Protein AF-H5U2A6-F1 (afdb_monomer)

Nearest PDB structures (foldseek):
  2k9q-assembly1_B  TM=4.078E-01  e=8.106E+00  Bacteroides thetaiotaomicron
  1s7o-assembly1_C  TM=3.298E-01  e=7.598E+00  Streptococcus pyogenes serotype M3

Secondary structure (DSSP, 8-state):
-HHHHH---HHHHHHHHT--HHHHHSPPGGGSTT-TTHHHHHHHHHHHHH-TT--HHHHHHIIIIIS--

Mean predicted aligned error: 6.97 Å

Structure (mmCIF, N/CA/C/O backbone):
data_AF-H5U2A6-F1
#
_entry.id   AF-H5U2A6-F1
#
loop_
_atom_site.group_PDB
_atom_site.id
_atom_site.type_symbol
_atom_site.label_atom_id
_atom_site.label_alt_id
_atom_site.label_comp_id
_atom_site.label_asym_id
_atom_site.label_entity_id
_atom_site.label_seq_id
_atom_site.pdbx_PDB_ins_code
_atom_site.Cartn_x
_atom_site.Cartn_y
_atom_site.Cartn_z
_atom_site.occupancy
_atom_site.B_iso_or_equiv
_atom_site.auth_seq_id
_atom_site.auth_comp_id
_atom_site.auth_asym_id
_atom_site.auth_atom_id
_atom_site.pdbx_PDB_model_num
ATOM 1 N N . MET A 1 1 ? -13.985 0.309 10.861 1.00 81.38 1 MET A N 1
ATOM 2 C CA . MET A 1 1 ? -13.393 -0.798 11.659 1.00 81.38 1 MET A CA 1
ATOM 3 C C . MET A 1 1 ? -14.451 -1.383 12.602 1.00 81.38 1 MET A C 1
ATOM 5 O O . MET A 1 1 ? -15.490 -0.759 12.759 1.00 81.38 1 MET A O 1
ATOM 9 N N . LEU A 1 2 ? -14.246 -2.557 13.227 1.00 90.19 2 LEU A N 1
ATOM 10 C CA . LEU A 1 2 ? -15.229 -3.158 14.167 1.00 90.19 2 LEU A CA 1
ATOM 11 C C . LEU A 1 2 ? -15.618 -2.217 15.323 1.00 90.19 2 LEU A C 1
ATOM 13 O O . LEU A 1 2 ? -16.750 -2.256 15.797 1.00 90.19 2 LEU A O 1
ATOM 17 N N . LYS A 1 3 ? -14.699 -1.339 15.737 1.00 91.19 3 LYS A N 1
ATOM 18 C CA . LYS A 1 3 ? -14.976 -0.264 16.697 1.00 91.19 3 LYS A CA 1
ATOM 19 C C . LYS A 1 3 ? -16.067 0.687 16.198 1.00 91.19 3 LYS A C 1
ATOM 21 O O . LYS A 1 3 ? -17.001 0.955 16.931 1.00 91.19 3 LYS A O 1
ATOM 26 N N . ASP A 1 4 ? -15.981 1.124 14.946 1.00 90.81 4 ASP A N 1
ATOM 27 C CA . ASP A 1 4 ? -16.873 2.154 14.390 1.00 90.81 4 ASP A CA 1
ATOM 28 C C . ASP A 1 4 ? -18.191 1.555 13.880 1.00 90.81 4 ASP A C 1
ATOM 30 O O . ASP A 1 4 ? -19.253 2.136 14.051 1.00 90.81 4 ASP A O 1
ATOM 34 N N . VAL A 1 5 ? -18.135 0.363 13.275 1.00 93.31 5 VAL A N 1
ATOM 35 C CA . VAL A 1 5 ? -19.300 -0.279 12.633 1.00 93.31 5 VAL A CA 1
ATOM 36 C C . VAL A 1 5 ? -20.159 -1.048 13.639 1.00 93.31 5 VAL A C 1
ATOM 38 O O . VAL A 1 5 ? -21.360 -1.206 13.440 1.00 93.31 5 VAL A O 1
ATOM 41 N N . LYS A 1 6 ? -19.547 -1.582 14.704 1.00 93.31 6 LYS A N 1
ATOM 42 C CA . LYS A 1 6 ? -20.219 -2.434 15.702 1.00 93.31 6 LYS A CA 1
ATOM 43 C C . LYS A 1 6 ? -20.154 -1.870 17.122 1.00 93.31 6 LYS A C 1
ATOM 45 O O . LYS A 1 6 ? -20.537 -2.570 18.053 1.00 93.31 6 LYS A O 1
ATOM 50 N N . ASN A 1 7 ? -19.659 -0.642 17.290 1.00 92.94 7 ASN A N 1
ATOM 51 C CA . ASN A 1 7 ? -19.497 0.031 18.582 1.00 92.94 7 ASN A CA 1
ATOM 52 C C . ASN A 1 7 ? -18.758 -0.824 19.637 1.00 92.94 7 ASN A C 1
ATOM 54 O O . ASN A 1 7 ? -19.046 -0.785 20.832 1.00 92.94 7 ASN A O 1
ATOM 58 N N . MET A 1 8 ? -17.822 -1.668 19.184 1.00 95.31 8 MET A N 1
ATOM 59 C 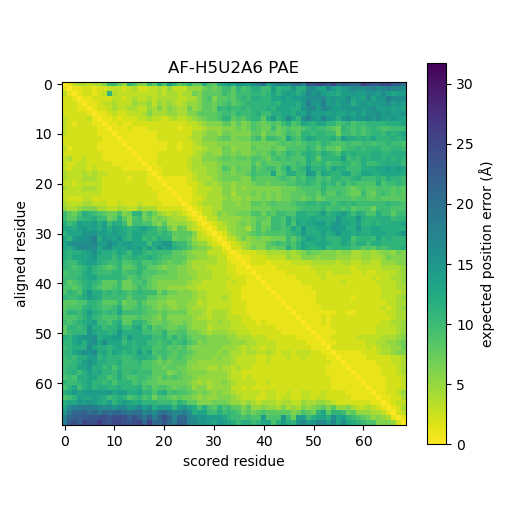CA . MET A 1 8 ? -17.055 -2.553 20.059 1.00 95.31 8 MET A CA 1
ATOM 60 C C . MET A 1 8 ? -15.893 -1.803 20.708 1.00 95.31 8 MET A C 1
ATOM 62 O O . MET A 1 8 ? -15.226 -0.985 20.073 1.00 95.31 8 MET A O 1
ATOM 66 N N . SER A 1 9 ? -15.547 -2.171 21.945 1.00 94.94 9 SER A N 1
ATOM 67 C CA . SER A 1 9 ? -14.283 -1.715 22.528 1.00 94.94 9 SER A CA 1
ATOM 68 C C . SER A 1 9 ? -13.094 -2.229 21.708 1.00 94.94 9 SER A C 1
ATOM 70 O O . SER A 1 9 ? -13.102 -3.351 21.196 1.00 94.94 9 SER A O 1
ATOM 72 N N . GLU A 1 10 ? -12.023 -1.438 21.635 1.00 94.06 10 GLU A N 1
ATOM 73 C CA . GLU A 1 10 ? -10.796 -1.819 20.923 1.00 94.06 10 GLU A CA 1
ATOM 74 C C . GLU A 1 10 ? -10.234 -3.163 21.400 1.00 94.06 10 GLU A C 1
ATOM 76 O O . GLU A 1 10 ? -9.748 -3.958 20.598 1.00 94.06 10 GLU A O 1
ATOM 81 N N . ARG A 1 11 ? -10.341 -3.445 22.705 1.00 94.81 11 ARG A N 1
ATOM 82 C CA . ARG A 1 11 ? -9.893 -4.709 23.296 1.00 94.81 11 ARG A CA 1
ATOM 83 C C . ARG A 1 11 ? -10.657 -5.903 22.726 1.00 94.81 11 ARG A C 1
ATOM 85 O O . ARG A 1 11 ? -10.023 -6.902 22.397 1.00 94.81 11 ARG A O 1
ATOM 92 N N . ILE A 1 12 ? -11.985 -5.808 22.634 1.00 96.06 12 ILE A N 1
ATOM 93 C CA . ILE A 1 12 ? -12.825 -6.878 22.080 1.00 96.06 12 ILE A CA 1
ATOM 94 C C . ILE A 1 12 ? -12.559 -7.014 20.583 1.00 96.06 12 ILE A C 1
ATOM 96 O O . ILE A 1 12 ? -12.276 -8.116 20.125 1.00 96.06 12 ILE A O 1
ATOM 100 N N . ALA A 1 13 ? -12.547 -5.902 19.847 1.00 96.00 13 ALA A N 1
ATOM 101 C CA . ALA A 1 13 ? -12.289 -5.898 18.410 1.00 96.00 13 ALA A CA 1
ATOM 102 C C .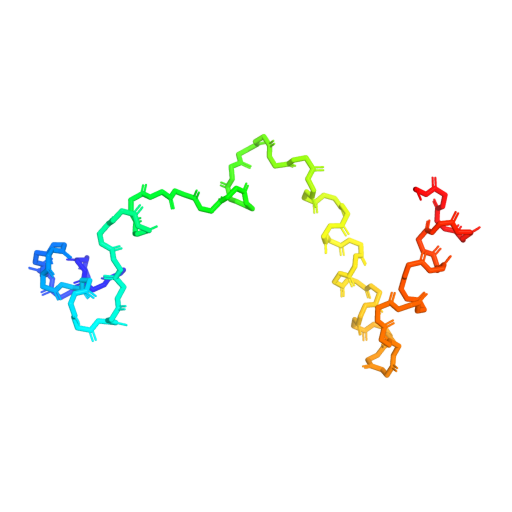 ALA A 1 13 ? -10.945 -6.560 18.050 1.00 96.00 13 ALA A C 1
ATOM 104 O O . ALA A 1 13 ? -10.900 -7.434 17.189 1.00 96.00 13 ALA A O 1
ATOM 105 N N . CYS A 1 14 ? -9.860 -6.206 18.750 1.00 95.25 14 CYS A N 1
ATOM 106 C CA . CYS A 1 14 ? -8.541 -6.804 18.524 1.00 95.25 14 CYS A CA 1
ATOM 107 C C . CYS A 1 14 ? -8.530 -8.309 18.829 1.00 95.25 14 CYS A C 1
ATOM 109 O O . CYS A 1 14 ? -7.962 -9.084 18.066 1.00 95.25 14 CYS A O 1
ATOM 111 N N . ARG A 1 15 ? -9.195 -8.735 19.913 1.00 95.06 15 ARG A N 1
ATOM 112 C CA . ARG A 1 15 ? -9.297 -10.157 20.274 1.00 95.06 15 ARG A CA 1
ATOM 113 C C . ARG A 1 15 ? -10.042 -10.962 19.209 1.00 95.06 15 ARG A C 1
ATOM 115 O O . ARG A 1 15 ? -9.584 -12.041 18.866 1.0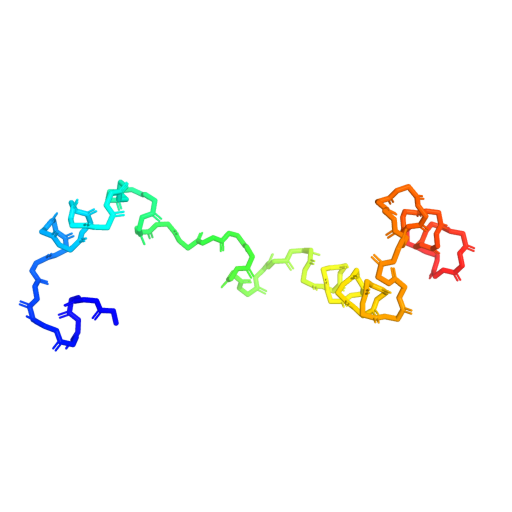0 95.06 15 ARG A O 1
ATOM 122 N N . VAL A 1 16 ? -11.152 -10.434 18.691 1.00 95.62 16 VAL A N 1
ATOM 123 C CA . VAL A 1 16 ? -11.966 -11.095 17.654 1.00 95.62 16 VAL A CA 1
ATOM 124 C C . VAL A 1 16 ? -11.169 -11.317 16.367 1.00 95.62 16 VAL A C 1
ATOM 126 O O . VAL A 1 16 ? -11.294 -12.365 15.749 1.00 95.62 16 VAL A O 1
ATOM 129 N N . VAL A 1 17 ? -10.326 -10.356 15.980 1.00 93.25 17 VAL A N 1
ATOM 130 C CA . VAL A 1 17 ? -9.510 -10.432 14.752 1.00 93.25 17 VAL A CA 1
ATOM 131 C C . VAL A 1 17 ? -8.190 -11.193 14.969 1.00 93.25 17 VAL A C 1
ATOM 133 O O . VAL A 1 17 ? -7.480 -11.482 14.013 1.00 93.25 17 VAL A O 1
ATOM 136 N N . GLY A 1 18 ? -7.831 -11.523 16.215 1.00 94.44 18 GLY A N 1
ATOM 137 C CA . GLY A 1 18 ? -6.537 -12.139 16.536 1.00 94.44 18 GLY A CA 1
ATOM 138 C C . GLY A 1 18 ? -5.347 -11.174 16.430 1.00 94.44 18 GLY A C 1
ATOM 139 O O . GLY A 1 18 ? -4.206 -11.606 16.294 1.00 94.44 18 GLY A O 1
ATOM 140 N N . LEU A 1 19 ? -5.594 -9.863 16.497 1.00 92.50 19 LEU A N 1
ATOM 141 C CA . LEU A 1 19 ? -4.571 -8.820 16.406 1.00 92.50 19 LEU A CA 1
ATOM 142 C C . LEU A 1 19 ? -4.142 -8.349 17.805 1.00 92.50 19 LEU A C 1
ATOM 144 O O . LEU A 1 19 ? -4.963 -8.206 18.714 1.00 92.50 19 LEU A O 1
ATOM 148 N N . SER A 1 20 ? -2.859 -8.032 17.998 1.00 93.19 20 SER A N 1
ATOM 149 C CA . SER A 1 20 ? -2.414 -7.376 19.232 1.00 93.19 20 SER A CA 1
ATOM 150 C C . SER A 1 20 ? -2.838 -5.898 19.253 1.00 93.19 20 SER A C 1
ATOM 152 O O . SER A 1 20 ? -2.783 -5.196 18.243 1.00 93.19 20 SER A O 1
ATOM 154 N N . ARG A 1 21 ? -3.214 -5.370 20.426 1.00 92.44 21 ARG A N 1
ATOM 155 C CA . ARG A 1 21 ? -3.578 -3.941 20.560 1.00 92.44 21 ARG A CA 1
ATOM 156 C C . ARG A 1 21 ? -2.439 -2.998 20.155 1.00 92.44 21 ARG A C 1
ATOM 158 O O . ARG A 1 21 ? -2.699 -1.916 19.640 1.00 92.44 21 ARG A O 1
ATOM 165 N N . SER A 1 22 ? -1.185 -3.392 20.384 1.00 92.62 22 SER A N 1
ATOM 166 C CA . SER A 1 22 ? -0.017 -2.578 20.030 1.00 92.62 22 SER A CA 1
ATOM 167 C C . SER A 1 22 ? 0.234 -2.530 18.522 1.00 92.62 22 SER A C 1
ATOM 169 O O . SER A 1 22 ? 0.722 -1.511 18.041 1.00 92.62 22 SER A O 1
ATOM 171 N N . ALA A 1 23 ? -0.104 -3.593 17.786 1.00 89.56 23 ALA A N 1
ATOM 172 C CA . ALA A 1 23 ? -0.092 -3.589 16.327 1.00 89.56 23 ALA A CA 1
ATOM 173 C C . ALA A 1 23 ? -1.251 -2.755 15.766 1.00 89.56 23 ALA A C 1
ATOM 175 O O . ALA A 1 23 ? -1.035 -1.977 14.852 1.00 89.56 23 ALA A O 1
ATOM 176 N N . TYR A 1 24 ? -2.449 -2.838 16.360 1.00 89.38 24 TYR A N 1
ATOM 177 C CA . TYR A 1 24 ? -3.591 -2.011 15.946 1.00 89.38 24 TYR A CA 1
ATOM 178 C C . TYR A 1 24 ? -3.336 -0.501 16.101 1.00 89.38 24 TYR A C 1
ATOM 180 O O . TYR A 1 24 ? -3.724 0.288 15.248 1.00 89.38 24 TYR A O 1
ATOM 188 N N . ARG A 1 25 ? -2.697 -0.085 17.203 1.00 89.69 25 ARG A N 1
ATOM 189 C CA . ARG A 1 25 ? -2.430 1.337 17.491 1.00 89.69 25 ARG A CA 1
ATOM 190 C C . ARG A 1 25 ? -1.272 1.925 16.696 1.00 89.69 25 ARG A C 1
ATOM 192 O O . ARG A 1 25 ? -1.208 3.141 16.544 1.00 89.69 25 ARG A O 1
ATOM 199 N N . ARG A 1 26 ? -0.328 1.094 16.252 1.00 86.94 26 ARG A N 1
ATOM 200 C CA . ARG A 1 26 ? 0.797 1.553 15.442 1.00 86.94 26 ARG A CA 1
ATOM 201 C C . ARG A 1 26 ? 0.358 1.601 13.990 1.00 86.94 26 ARG A C 1
ATOM 203 O O . ARG A 1 26 ? 0.050 0.571 13.401 1.00 86.94 26 ARG A O 1
ATOM 210 N N . LEU A 1 27 ? 0.365 2.800 13.415 1.00 75.12 27 LEU A N 1
ATOM 211 C CA . LEU A 1 27 ? 0.253 2.953 11.971 1.00 75.12 27 LEU A CA 1
ATOM 212 C C . LEU A 1 27 ? 1.372 2.136 11.315 1.00 75.12 27 LEU A C 1
ATOM 214 O O . LEU A 1 27 ? 2.527 2.246 11.745 1.00 75.12 27 LEU A O 1
ATOM 218 N N . PRO A 1 28 ? 1.069 1.311 10.299 1.00 77.19 28 PRO A N 1
ATOM 219 C CA . PRO A 1 28 ? 2.135 0.714 9.521 1.00 77.19 28 PRO A CA 1
ATOM 220 C C . PRO A 1 28 ? 2.951 1.847 8.888 1.00 77.19 28 PRO A C 1
ATOM 222 O O . PRO A 1 28 ? 2.376 2.836 8.436 1.00 77.19 28 PRO A O 1
ATOM 225 N N . GLN A 1 29 ? 4.279 1.710 8.850 1.00 72.12 29 GLN A N 1
ATOM 226 C CA . GLN A 1 29 ? 5.175 2.722 8.262 1.00 72.12 29 GLN A CA 1
ATOM 227 C C . GLN A 1 29 ? 4.762 3.090 6.832 1.00 72.12 29 GLN A C 1
ATOM 229 O O . GLN A 1 29 ? 4.798 4.250 6.455 1.00 72.12 29 GLN A O 1
ATOM 234 N N . ALA A 1 30 ? 4.226 2.108 6.105 1.00 70.06 30 ALA A N 1
ATOM 235 C CA . ALA A 1 30 ? 3.619 2.246 4.788 1.00 70.06 30 ALA A CA 1
ATOM 236 C C . ALA A 1 30 ? 2.464 3.268 4.670 1.00 70.06 30 ALA A C 1
ATOM 238 O O . ALA A 1 30 ? 2.003 3.543 3.565 1.00 70.06 30 ALA A O 1
ATOM 239 N N . HIS A 1 31 ? 1.935 3.757 5.792 1.00 72.00 31 HIS A N 1
ATOM 240 C CA . HIS A 1 31 ? 0.794 4.669 5.868 1.00 72.00 31 HIS A CA 1
ATOM 241 C C . HIS A 1 31 ? 1.141 5.995 6.558 1.00 72.00 31 HIS A C 1
ATOM 243 O O . HIS A 1 31 ? 0.237 6.771 6.870 1.00 72.00 31 HIS A O 1
ATOM 249 N N . THR A 1 32 ? 2.420 6.265 6.832 1.00 77.62 32 THR A N 1
ATOM 250 C CA . THR A 1 32 ? 2.837 7.575 7.337 1.00 77.62 32 THR A CA 1
ATOM 251 C C . THR A 1 32 ? 3.105 8.522 6.159 1.00 77.62 32 THR A C 1
ATOM 253 O O . THR A 1 32 ? 3.591 8.082 5.119 1.00 77.62 32 THR A O 1
ATOM 256 N N . PRO A 1 33 ? 2.837 9.836 6.289 1.00 71.88 33 PRO A N 1
ATOM 257 C CA . PRO A 1 33 ? 3.191 10.815 5.251 1.00 71.88 33 PRO A CA 1
ATOM 258 C C . PRO A 1 33 ? 4.692 10.866 4.931 1.00 71.88 33 PRO A C 1
ATOM 260 O O . PRO A 1 33 ? 5.085 11.388 3.897 1.00 71.88 33 PRO A O 1
ATOM 263 N N . ALA A 1 34 ? 5.521 10.334 5.830 1.00 80.44 34 ALA A N 1
ATOM 264 C CA . ALA A 1 34 ? 6.968 10.258 5.706 1.00 80.44 34 ALA A CA 1
ATOM 265 C C . ALA A 1 34 ? 7.454 8.873 5.236 1.00 80.44 34 ALA A C 1
ATOM 267 O O . ALA A 1 34 ? 8.597 8.532 5.516 1.00 80.44 34 ALA A O 1
ATOM 268 N N . ASP A 1 35 ? 6.602 8.058 4.601 1.00 83.44 35 ASP A N 1
ATOM 269 C CA . ASP A 1 35 ? 6.979 6.744 4.062 1.00 83.44 35 ASP A CA 1
ATOM 270 C C . ASP A 1 35 ? 8.041 6.899 2.955 1.00 83.44 35 ASP A C 1
ATOM 272 O O . ASP A 1 35 ? 7.695 7.296 1.836 1.00 83.44 35 ASP A O 1
ATOM 276 N N . PRO A 1 36 ? 9.325 6.586 3.224 1.00 84.81 36 PRO A N 1
ATOM 277 C CA . PRO A 1 36 ? 10.387 6.755 2.233 1.00 84.81 36 PRO A CA 1
ATOM 278 C C . PRO A 1 36 ? 10.228 5.780 1.059 1.00 84.81 36 PRO A C 1
ATOM 280 O O . PRO A 1 36 ? 10.732 6.034 -0.033 1.00 84.81 36 PRO A O 1
ATOM 283 N N . ASP A 1 37 ? 9.480 4.692 1.261 1.00 88.44 37 ASP A N 1
ATOM 284 C CA . ASP A 1 37 ? 9.325 3.612 0.295 1.00 88.44 37 ASP A CA 1
ATOM 285 C C . ASP A 1 37 ? 8.045 3.748 -0.537 1.00 88.44 37 ASP A C 1
ATOM 287 O O . ASP A 1 37 ? 7.727 2.851 -1.322 1.00 88.44 37 ASP A O 1
ATOM 291 N N . ALA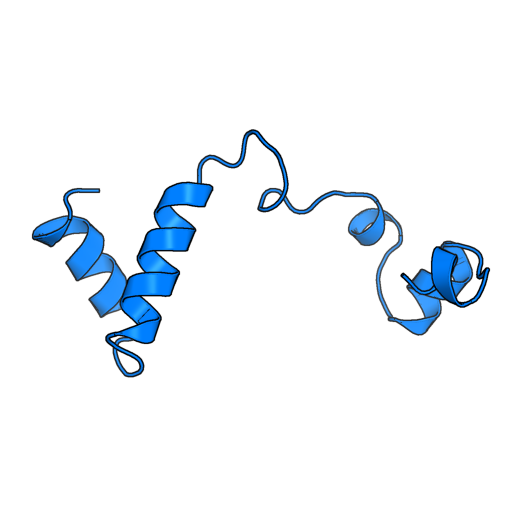 A 1 38 ? 7.275 4.831 -0.377 1.00 88.62 38 ALA A N 1
ATOM 292 C CA . ALA A 1 38 ? 5.991 4.994 -1.058 1.00 88.62 38 ALA A CA 1
ATOM 293 C C . ALA A 1 38 ? 6.142 4.908 -2.589 1.00 88.62 38 ALA A C 1
ATOM 295 O O . ALA A 1 38 ? 5.451 4.114 -3.235 1.00 88.62 38 ALA A O 1
ATOM 296 N N . ALA A 1 39 ? 7.100 5.657 -3.147 1.00 88.06 39 ALA A N 1
ATOM 297 C CA . ALA A 1 39 ? 7.383 5.680 -4.582 1.00 88.06 39 ALA A CA 1
ATOM 298 C C . ALA A 1 39 ? 7.898 4.322 -5.091 1.00 88.06 39 ALA A C 1
ATOM 300 O O . ALA A 1 39 ? 7.365 3.774 -6.058 1.00 88.06 39 ALA A O 1
ATOM 301 N N . LEU A 1 40 ? 8.867 3.724 -4.387 1.00 89.94 40 LEU A N 1
ATOM 302 C CA . LEU A 1 40 ? 9.412 2.405 -4.723 1.00 89.94 40 LEU A CA 1
ATOM 303 C C . LEU A 1 40 ? 8.320 1.323 -4.716 1.00 89.94 40 LEU A C 1
ATOM 305 O O . LEU A 1 40 ? 8.248 0.467 -5.601 1.00 89.94 40 LEU A O 1
ATOM 309 N N . ARG A 1 41 ? 7.419 1.360 -3.731 1.00 91.12 41 ARG A N 1
ATOM 310 C CA . ARG A 1 41 ? 6.302 0.415 -3.626 1.00 91.12 41 ARG A CA 1
ATOM 311 C C . ARG A 1 41 ? 5.307 0.585 -4.769 1.00 91.12 41 ARG A C 1
ATOM 313 O O . ARG A 1 41 ? 4.767 -0.412 -5.256 1.00 91.12 41 ARG A O 1
ATOM 320 N N . GLU A 1 42 ? 5.037 1.816 -5.189 1.00 91.44 42 GLU A N 1
ATOM 321 C CA . GLU A 1 42 ? 4.169 2.096 -6.332 1.00 91.44 42 GLU A CA 1
ATOM 322 C C . GLU A 1 42 ? 4.766 1.576 -7.646 1.00 91.44 42 GLU A C 1
ATOM 324 O O . GLU A 1 42 ? 4.064 0.926 -8.432 1.00 91.44 42 GLU A O 1
ATOM 329 N N . GLN A 1 43 ? 6.072 1.752 -7.842 1.00 91.31 43 GLN A N 1
ATOM 330 C CA . GLN A 1 43 ? 6.791 1.196 -8.988 1.00 91.31 43 GLN A CA 1
ATOM 331 C C . GLN A 1 43 ? 6.761 -0.333 -8.988 1.00 91.31 43 GLN A C 1
ATOM 333 O O . GLN A 1 43 ? 6.347 -0.934 -9.979 1.00 91.31 43 GLN A O 1
ATOM 338 N N . 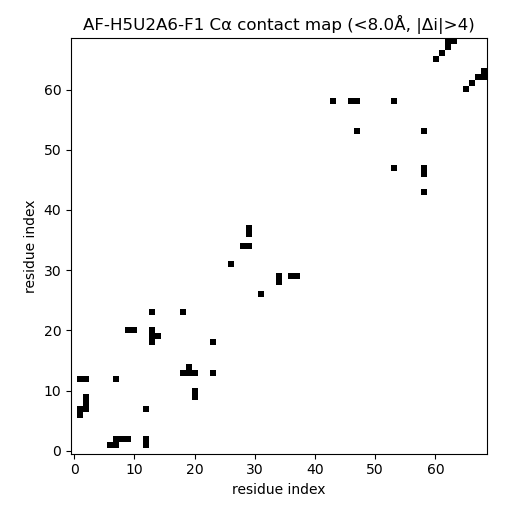LEU A 1 44 ? 7.078 -0.977 -7.860 1.00 93.50 44 LEU A N 1
ATOM 339 C CA . LEU A 1 44 ? 6.999 -2.435 -7.719 1.00 93.50 44 LEU A CA 1
ATOM 340 C C . LEU A 1 44 ? 5.593 -2.969 -8.015 1.00 93.50 44 LEU A C 1
ATOM 342 O O . LEU A 1 44 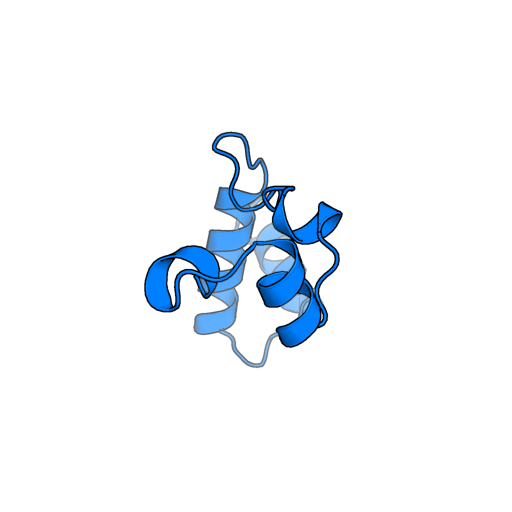? 5.441 -3.979 -8.704 1.00 93.50 44 LEU A O 1
ATOM 346 N N . ARG A 1 45 ? 4.548 -2.280 -7.539 1.00 93.75 45 ARG A N 1
ATOM 347 C CA . ARG A 1 45 ? 3.153 -2.635 -7.845 1.00 93.75 45 ARG A CA 1
ATOM 348 C C . ARG A 1 45 ? 2.857 -2.525 -9.333 1.00 93.75 45 ARG A C 1
ATOM 350 O O . ARG A 1 45 ? 2.208 -3.408 -9.890 1.00 93.75 45 ARG A O 1
ATOM 357 N N . THR A 1 46 ? 3.326 -1.468 -9.981 1.00 94.25 46 THR A N 1
ATOM 358 C CA . THR A 1 46 ? 3.141 -1.263 -11.421 1.00 94.25 46 THR A CA 1
ATOM 359 C C . THR A 1 46 ? 3.880 -2.319 -12.236 1.00 94.25 46 THR A C 1
ATOM 361 O O . THR A 1 46 ? 3.290 -2.913 -13.141 1.00 94.25 46 THR A O 1
ATOM 364 N N . TYR A 1 47 ? 5.121 -2.631 -11.866 1.00 94.00 47 TYR A N 1
ATOM 365 C CA . TYR A 1 47 ? 5.904 -3.694 -12.481 1.00 94.00 47 TYR A CA 1
ATOM 366 C C . TYR A 1 47 ? 5.227 -5.060 -12.341 1.00 94.00 47 TYR A C 1
ATOM 368 O O . TYR A 1 47 ? 5.064 -5.762 -13.336 1.00 94.00 47 TYR A O 1
ATOM 376 N N . ALA A 1 48 ? 4.780 -5.423 -11.134 1.00 95.25 48 ALA A N 1
ATOM 377 C CA . ALA A 1 48 ? 4.147 -6.715 -10.870 1.00 95.25 48 ALA A CA 1
ATOM 378 C C . ALA A 1 48 ? 2.837 -6.902 -11.651 1.00 95.25 48 ALA A C 1
ATOM 380 O O . ALA A 1 48 ? 2.569 -7.999 -12.138 1.00 95.25 48 ALA A O 1
ATOM 381 N N . ARG A 1 49 ? 2.042 -5.833 -11.832 1.00 95.88 49 ARG A N 1
ATOM 382 C CA . ARG A 1 49 ? 0.837 -5.875 -12.683 1.00 95.88 49 ARG A CA 1
ATOM 383 C C . ARG A 1 49 ? 1.176 -6.161 -14.147 1.00 95.88 49 ARG A C 1
ATOM 385 O O . ARG A 1 49 ? 0.451 -6.908 -14.793 1.00 95.88 49 ARG A O 1
ATOM 392 N N . LYS A 1 50 ? 2.266 -5.583 -14.663 1.00 95.56 50 LYS A N 1
ATOM 393 C CA . LYS A 1 50 ? 2.737 -5.816 -16.040 1.00 95.56 50 LYS A CA 1
ATOM 394 C C . LYS A 1 50 ? 3.400 -7.189 -16.201 1.00 95.56 5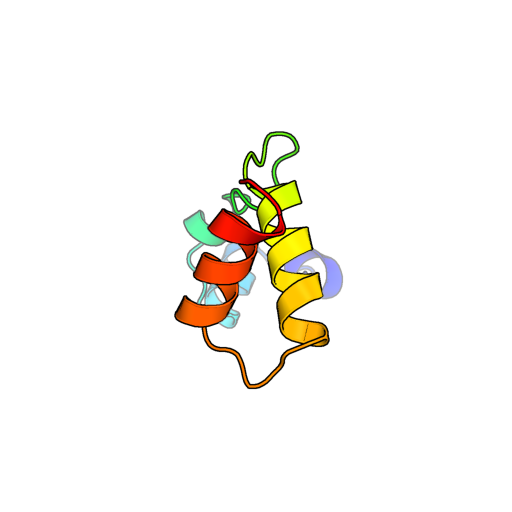0 LYS A C 1
ATOM 396 O O . LYS A 1 50 ? 3.294 -7.805 -17.256 1.00 95.56 50 LYS A O 1
ATOM 401 N N . HIS A 1 51 ? 4.055 -7.681 -15.150 1.00 94.62 51 HIS A N 1
ATOM 402 C CA . HIS A 1 51 ? 4.874 -8.889 -15.183 1.00 94.62 51 HIS A CA 1
ATOM 403 C C . HIS A 1 51 ? 4.530 -9.865 -14.040 1.00 94.62 51 HIS A C 1
ATOM 405 O O . HIS A 1 51 ? 5.364 -10.127 -13.173 1.00 94.62 51 HIS A O 1
ATOM 411 N N . PRO A 1 52 ? 3.338 -10.488 -14.039 1.00 93.88 52 PRO A N 1
ATOM 412 C CA . PRO A 1 52 ? 2.861 -11.298 -12.910 1.00 93.88 52 PRO A CA 1
ATOM 413 C C . PRO A 1 52 ? 3.702 -12.554 -12.631 1.00 93.88 52 PRO A C 1
ATOM 415 O O . PRO A 1 52 ? 3.687 -13.083 -11.525 1.00 93.88 52 PRO A O 1
ATOM 418 N N . ARG A 1 53 ? 4.459 -13.040 -13.626 1.00 96.00 53 ARG A N 1
ATOM 419 C CA . ARG A 1 53 ? 5.376 -14.188 -13.486 1.00 96.00 53 ARG A CA 1
ATOM 420 C C . ARG A 1 5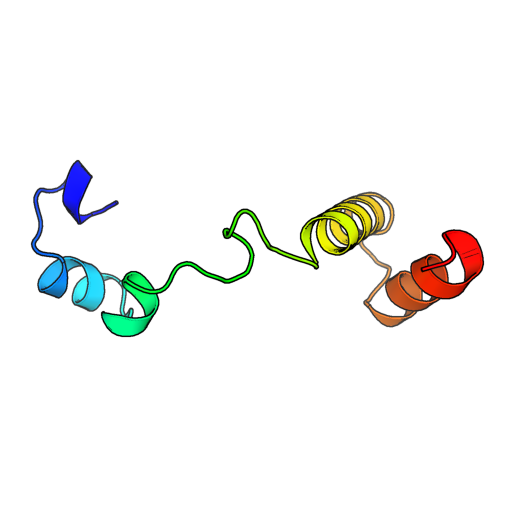3 ? 6.797 -13.779 -13.093 1.00 96.00 53 ARG A C 1
ATOM 422 O O . ARG A 1 53 ? 7.651 -14.639 -12.882 1.00 96.00 53 ARG A O 1
ATOM 429 N N . HIS A 1 54 ? 7.090 -12.482 -13.051 1.00 93.00 54 HIS A N 1
ATOM 430 C CA . HIS A 1 54 ? 8.408 -11.987 -12.687 1.00 93.00 54 HIS A CA 1
ATOM 431 C C . HIS A 1 54 ? 8.474 -11.868 -11.170 1.00 93.00 54 HIS A C 1
ATOM 433 O O . HIS A 1 54 ? 7.988 -10.913 -10.574 1.00 93.00 54 HIS A O 1
ATOM 439 N N . GLY A 1 55 ? 9.070 -12.883 -10.545 1.00 93.06 55 GLY A N 1
ATOM 440 C CA . GLY A 1 55 ? 9.382 -12.844 -9.122 1.00 93.06 55 GLY A CA 1
ATOM 441 C C . GLY A 1 55 ? 10.374 -11.727 -8.774 1.00 93.06 55 GLY A C 1
ATOM 442 O O . GLY A 1 55 ? 10.921 -11.046 -9.646 1.00 93.06 55 GLY A O 1
ATOM 443 N N . PHE A 1 56 ? 10.661 -11.585 -7.480 1.00 93.12 56 PHE A N 1
ATOM 444 C CA . PHE A 1 56 ? 11.408 -10.445 -6.935 1.00 93.12 56 PHE A CA 1
ATOM 445 C C . PHE A 1 56 ? 12.764 -10.179 -7.611 1.00 93.12 56 PHE A C 1
ATOM 447 O O . PHE A 1 56 ? 13.139 -9.026 -7.770 1.00 93.12 56 PHE A O 1
ATOM 454 N N . ARG A 1 57 ? 13.490 -11.218 -8.055 1.00 94.88 57 ARG A N 1
ATOM 455 C CA . ARG A 1 57 ? 14.807 -11.052 -8.701 1.00 94.88 57 ARG A CA 1
ATOM 456 C C . ARG A 1 57 ? 14.726 -10.251 -9.998 1.00 94.88 57 ARG A C 1
ATOM 458 O O . ARG A 1 57 ? 15.594 -9.431 -10.263 1.00 94.88 57 ARG A O 1
ATOM 465 N N . ARG A 1 58 ? 13.683 -10.489 -10.800 1.00 94.94 58 ARG A N 1
ATOM 466 C CA . ARG A 1 58 ? 13.471 -9.774 -12.067 1.00 94.94 58 ARG A CA 1
ATOM 467 C C . ARG A 1 58 ? 12.974 -8.353 -11.823 1.00 94.94 58 ARG A C 1
ATOM 469 O O . ARG A 1 58 ? 13.430 -7.446 -12.503 1.00 94.94 58 ARG A O 1
ATOM 476 N N . ALA A 1 59 ? 12.109 -8.164 -10.825 1.00 94.00 59 ALA A N 1
ATOM 477 C CA . ALA A 1 59 ? 11.685 -6.831 -10.402 1.00 94.00 59 ALA A CA 1
ATOM 478 C C . ALA A 1 59 ? 12.871 -5.992 -9.903 1.00 94.00 59 ALA A C 1
ATOM 480 O O . ALA A 1 59 ? 13.019 -4.844 -10.297 1.00 94.00 59 ALA A O 1
ATOM 481 N N . TRP A 1 60 ? 13.755 -6.586 -9.097 1.00 92.81 60 TRP A N 1
ATOM 482 C CA . TRP A 1 60 ? 14.967 -5.927 -8.616 1.00 92.81 60 TRP A CA 1
ATOM 483 C C . TRP A 1 60 ? 15.920 -5.554 -9.755 1.00 92.81 60 TRP A C 1
ATOM 485 O O . TRP A 1 60 ? 16.404 -4.430 -9.792 1.00 92.81 60 TRP A O 1
ATOM 495 N N . ALA A 1 61 ? 16.165 -6.471 -10.698 1.00 94.19 61 ALA A N 1
ATOM 496 C CA . ALA A 1 61 ? 17.018 -6.183 -11.848 1.00 94.19 61 ALA A CA 1
ATOM 497 C C . ALA A 1 61 ? 16.448 -5.040 -12.703 1.00 94.19 61 ALA A C 1
ATOM 499 O O . ALA A 1 61 ? 17.191 -4.143 -13.077 1.00 94.19 61 ALA A O 1
ATOM 500 N N . HIS A 1 62 ? 15.134 -5.039 -12.942 1.00 91.38 62 HIS A N 1
ATOM 501 C CA . HIS A 1 62 ? 14.464 -3.967 -13.675 1.00 91.38 62 HIS A CA 1
ATOM 502 C C . HIS A 1 62 ? 14.630 -2.611 -12.985 1.00 91.38 62 HIS A C 1
ATOM 504 O O . HIS A 1 62 ? 15.090 -1.656 -13.599 1.00 91.38 62 HIS A O 1
ATOM 510 N N . LEU A 1 63 ? 14.346 -2.542 -11.683 1.00 89.25 63 LEU A N 1
ATOM 511 C CA . LEU A 1 63 ? 14.468 -1.289 -10.936 1.00 89.25 63 LEU A CA 1
ATOM 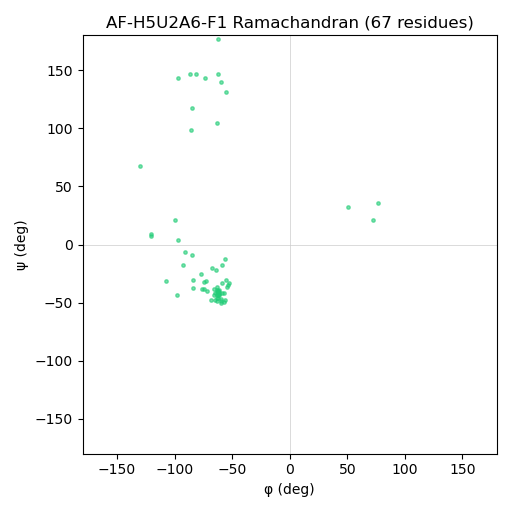512 C C . LEU A 1 63 ? 15.906 -0.759 -10.914 1.00 89.25 63 LEU A C 1
ATOM 514 O O . LEU A 1 63 ? 16.129 0.437 -11.070 1.00 89.25 63 LEU A O 1
ATOM 518 N N . ARG A 1 64 ? 16.881 -1.658 -10.758 1.00 89.19 64 ARG A N 1
ATOM 519 C CA . ARG A 1 64 ? 18.292 -1.292 -10.635 1.00 89.19 64 ARG A CA 1
ATOM 520 C C . ARG A 1 64 ? 18.941 -0.896 -11.958 1.00 89.19 64 ARG A C 1
ATOM 522 O O . ARG A 1 64 ? 19.819 -0.039 -11.963 1.00 89.19 64 ARG A O 1
ATOM 529 N N . PHE A 1 65 ? 18.591 -1.572 -13.050 1.00 89.94 65 PHE A N 1
ATOM 530 C CA . PHE A 1 65 ? 19.292 -1.425 -14.328 1.00 89.94 65 PHE A CA 1
ATOM 531 C C . PHE A 1 65 ? 18.490 -0.665 -15.385 1.00 89.94 65 PHE A C 1
ATOM 533 O O . PHE A 1 65 ? 19.105 0.029 -16.189 1.00 89.94 65 PHE A O 1
ATOM 540 N N . ASP A 1 66 ? 17.158 -0.761 -15.373 1.00 83.94 66 ASP A N 1
ATOM 541 C CA . ASP A 1 66 ? 16.303 -0.105 -16.370 1.00 83.94 66 ASP A CA 1
ATOM 542 C C . ASP A 1 66 ? 15.742 1.229 -15.844 1.00 83.94 66 ASP A C 1
ATOM 544 O O . ASP A 1 66 ? 15.776 2.226 -16.562 1.00 83.94 66 ASP A O 1
ATOM 548 N N . ASP A 1 67 ? 15.271 1.266 -14.589 1.00 78.25 67 ASP A N 1
ATOM 549 C CA . ASP A 1 67 ? 14.662 2.470 -13.989 1.00 78.25 67 ASP A CA 1
ATOM 550 C C . ASP A 1 67 ? 15.665 3.358 -13.217 1.00 78.25 67 ASP A C 1
ATOM 552 O O . ASP A 1 67 ? 15.391 4.536 -12.984 1.00 78.25 67 ASP A O 1
ATOM 556 N N . GLY A 1 68 ? 16.837 2.828 -12.845 1.00 64.56 68 GLY A N 1
ATOM 557 C CA . GLY A 1 68 ? 17.939 3.594 -12.245 1.00 64.56 68 GLY A CA 1
ATOM 558 C C . GLY A 1 68 ? 17.772 3.973 -10.765 1.00 64.56 68 GLY A C 1
ATOM 559 O O . GLY A 1 68 ? 18.204 5.060 -10.377 1.00 64.56 68 GLY A O 1
ATOM 560 N N . ILE A 1 69 ? 17.165 3.099 -9.948 1.00 61.09 69 ILE A N 1
ATOM 561 C CA . ILE A 1 69 ? 17.005 3.262 -8.483 1.00 61.09 69 ILE A CA 1
ATOM 562 C C . ILE A 1 69 ? 17.939 2.333 -7.701 1.00 61.09 69 ILE A C 1
ATOM 564 O O . ILE A 1 69 ? 18.088 1.146 -8.081 1.00 61.09 69 ILE A O 1
#

pLDDT: mean 89.02, std 8.03, range [61.09, 96.06]

Radius of gyration: 17.97 Å; Cα contacts (8 Å, |Δi|>4): 31; chains: 1; bounding box: 40×25×40 Å

Foldseek 3Di:
DCCVPVVDDLVVVCVVVVHDSVVVPDDDLCPDPPNPCVVVVVLLVVVCVVPVPDPPVNSVCCCVPVVPD

Sequence (69 aa):
MLKDVKNMSERIACRVVGLSRSAYRRLPQAHTPADPDAALREQLRTYARKHPRHGFRRAWAHLRFDDGI

Organism: NCBI:txid1089453

Solvent-accessible surface area (backbone atoms only — not comparable to full-atom values): 4259 Å² total; per-residue (Å²): 100,58,43,75,78,66,71,37,55,66,71,56,43,24,59,78,73,73,45,55,68,70,61,71,72,46,76,56,63,91,74,44,98,79,36,86,55,54,66,60,50,52,49,52,52,54,49,39,73,77,35,78,86,52,53,70,71,53,52,51,49,43,39,48,72,74,72,69,99